Protein AF-A0A318N9T3-F1 (afdb_monomer_lite)

Secondary structure (DSSP, 8-state):
-EEEEEEEEPB-TTSPBPSS-EEEEEE--SSEEES-SEEE-BTTEEEEEEEESS-S---EEEEE----

pLDDT: mean 86.64, std 9.26, range [37.78, 93.1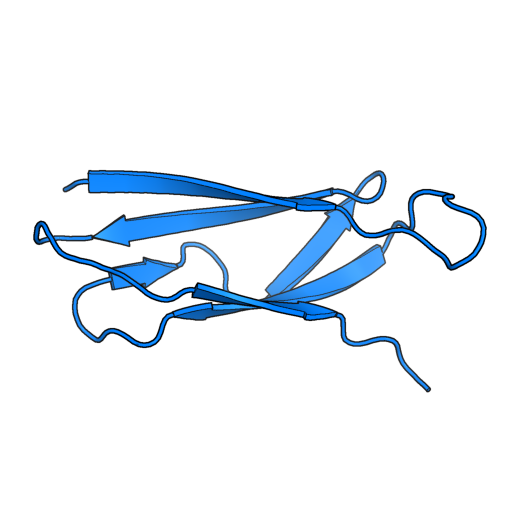9]

InterPro domains:
  IPR003344 Big-1 (bacterial Ig-like domain 1) domain [PF02369] (2-67)
  IPR003344 Big-1 (bacterial Ig-like domain 1) domain [PS51127] (1-68)
  IPR003344 Big-1 (bacterial Ig-like domain 1) domain [SM00634] (1-66)
  IPR008964 Invasin/intimin cell-adhesion fragments [SSF49373] (2-67)
  IPR013783 Immunoglobulin-like fold [G3DSA:2.60.40.10] (1-68)
  IPR051715 Intimin/Invasin domain-containing protein [PTHR39576] (1-68)

Structure (mmCIF, N/CA/C/O backbone):
data_AF-A0A318N9T3-F1
#
_entry.id   AF-A0A318N9T3-F1
#
loop_
_atom_site.group_PDB
_atom_site.id
_atom_site.type_symbol
_atom_site.label_atom_id
_atom_site.label_alt_id
_atom_site.label_comp_id
_atom_site.label_asym_id
_atom_site.label_entity_id
_atom_site.label_seq_id
_atom_site.pdbx_PDB_ins_code
_atom_site.Cartn_x
_atom_site.Cartn_y
_atom_site.Cartn_z
_atom_site.occupancy
_atom_site.B_iso_or_equiv
_atom_site.auth_seq_id
_atom_site.auth_comp_id
_atom_site.auth_asym_id
_atom_site.auth_atom_id
_atom_site.pdbx_PDB_model_num
ATOM 1 N N . ASN A 1 1 ? 6.034 8.789 -17.913 1.00 68.69 1 ASN A N 1
ATOM 2 C CA . ASN A 1 1 ? 5.820 8.360 -16.519 1.00 68.69 1 ASN A CA 1
ATOM 3 C C . ASN A 1 1 ? 4.347 8.425 -16.243 1.00 68.69 1 ASN A C 1
ATOM 5 O O . ASN A 1 1 ? 3.784 9.509 -16.324 1.00 68.69 1 ASN A O 1
ATOM 9 N N . ASP A 1 2 ? 3.749 7.266 -16.013 1.00 82.94 2 ASP A N 1
ATOM 10 C CA . ASP A 1 2 ? 2.370 7.163 -15.553 1.00 82.94 2 ASP A CA 1
ATOM 11 C C . ASP A 1 2 ? 2.372 7.125 -14.022 1.00 82.94 2 ASP A C 1
ATOM 13 O O . ASP A 1 2 ? 3.311 6.597 -13.417 1.00 82.94 2 ASP A O 1
ATOM 17 N N . SER A 1 3 ? 1.373 7.738 -13.397 1.00 86.50 3 SER A N 1
ATOM 18 C CA . SER A 1 3 ? 1.266 7.806 -11.943 1.00 86.50 3 SER A CA 1
ATOM 19 C C . SER A 1 3 ? -0.166 7.541 -11.526 1.00 86.50 3 SER A C 1
ATOM 21 O O . SER A 1 3 ? -1.075 8.279 -11.899 1.00 86.50 3 SER A O 1
ATOM 23 N N . VAL A 1 4 ? -0.346 6.536 -10.678 1.00 88.56 4 VAL A N 1
ATOM 24 C CA . VAL A 1 4 ? -1.641 6.137 -10.135 1.00 88.56 4 VAL A CA 1
ATOM 25 C C . VAL A 1 4 ? -1.631 6.345 -8.629 1.00 88.56 4 VAL A C 1
ATOM 27 O O . VAL A 1 4 ? -0.744 5.856 -7.931 1.00 88.56 4 VAL A O 1
ATOM 30 N N . THR A 1 5 ? -2.634 7.051 -8.113 1.00 91.06 5 THR A N 1
ATOM 31 C CA . THR A 1 5 ? -2.853 7.173 -6.669 1.00 91.06 5 THR A CA 1
ATOM 32 C C . THR A 1 5 ? -3.819 6.094 -6.214 1.00 91.06 5 THR A C 1
ATOM 34 O O . THR A 1 5 ? -4.913 5.945 -6.754 1.00 91.06 5 THR A O 1
ATOM 37 N N . MET A 1 6 ? -3.403 5.347 -5.204 1.00 90.56 6 MET A N 1
ATOM 38 C CA . MET A 1 6 ? -4.160 4.286 -4.571 1.00 90.56 6 MET A CA 1
ATOM 39 C C . MET A 1 6 ? -4.571 4.706 -3.168 1.00 90.56 6 MET A C 1
ATOM 41 O O . MET A 1 6 ? -3.792 5.318 -2.435 1.00 90.56 6 MET A O 1
ATOM 45 N N . THR A 1 7 ? -5.777 4.305 -2.783 1.00 91.19 7 THR A N 1
ATOM 46 C CA . THR A 1 7 ? -6.352 4.609 -1.476 1.00 91.19 7 THR A CA 1
ATOM 47 C C . THR A 1 7 ? -6.852 3.315 -0.851 1.00 91.19 7 THR A C 1
ATOM 49 O O . THR A 1 7 ? -7.726 2.654 -1.408 1.00 91.19 7 THR A O 1
ATOM 52 N N . ALA A 1 8 ? -6.295 2.947 0.299 1.00 89.81 8 ALA A N 1
ATOM 53 C CA . ALA A 1 8 ? -6.764 1.843 1.120 1.00 89.81 8 ALA A CA 1
ATOM 54 C C . ALA A 1 8 ? -7.605 2.397 2.272 1.00 89.81 8 ALA A C 1
ATOM 56 O O . ALA A 1 8 ? -7.166 3.294 2.993 1.00 89.81 8 ALA A O 1
ATOM 57 N N . THR A 1 9 ? -8.813 1.862 2.448 1.00 91.44 9 THR A N 1
ATOM 58 C CA . THR A 1 9 ? -9.684 2.224 3.569 1.00 91.44 9 THR A CA 1
ATOM 59 C C . THR A 1 9 ? -9.638 1.137 4.635 1.00 91.44 9 THR A C 1
ATOM 61 O O . THR A 1 9 ? -10.029 0.001 4.377 1.00 91.44 9 THR A O 1
ATOM 64 N N . VAL A 1 10 ? -9.186 1.490 5.834 1.00 90.69 10 VAL A N 1
ATOM 65 C CA . VAL A 1 10 ? -9.106 0.605 6.995 1.00 90.69 10 VAL A CA 1
ATOM 66 C C . VAL A 1 10 ? -10.358 0.772 7.849 1.00 90.69 10 VAL A C 1
ATOM 68 O O . VAL A 1 10 ? -10.665 1.870 8.319 1.00 90.69 10 VAL A O 1
ATOM 71 N N . ARG A 1 11 ? -11.080 -0.332 8.052 1.00 90.00 11 ARG A N 1
ATOM 72 C CA . ARG A 1 11 ? -12.295 -0.391 8.871 1.00 90.00 11 ARG A CA 1
ATOM 73 C C . ARG A 1 11 ? -12.225 -1.559 9.844 1.00 90.00 11 ARG A C 1
ATOM 75 O O . ARG A 1 11 ? -11.682 -2.607 9.502 1.00 90.00 11 ARG A O 1
ATOM 82 N N . ASP A 1 12 ? -12.800 -1.386 11.027 1.00 87.69 12 ASP A N 1
ATOM 83 C CA . ASP A 1 12 ? -13.037 -2.486 11.958 1.00 87.69 12 ASP A CA 1
ATOM 84 C C . ASP A 1 12 ? -14.206 -3.382 11.490 1.00 87.69 12 ASP A C 1
ATOM 86 O O . ASP A 1 12 ? -14.930 -3.068 10.539 1.00 87.69 12 ASP A O 1
ATOM 90 N N . ALA A 1 13 ? -14.434 -4.498 12.190 1.00 85.75 13 ALA A N 1
ATOM 91 C CA . ALA A 1 13 ? -15.539 -5.418 11.901 1.00 85.75 13 ALA A CA 1
ATOM 92 C C . ALA A 1 13 ? -16.944 -4.802 12.094 1.00 85.75 13 ALA A C 1
ATOM 94 O O . ALA A 1 13 ? -17.931 -5.357 11.619 1.00 85.75 13 ALA A O 1
ATOM 95 N N . LYS A 1 14 ? -17.045 -3.667 12.796 1.00 87.50 14 LYS A N 1
ATOM 96 C CA . LYS A 1 14 ? -18.276 -2.893 13.009 1.00 87.50 14 LYS A CA 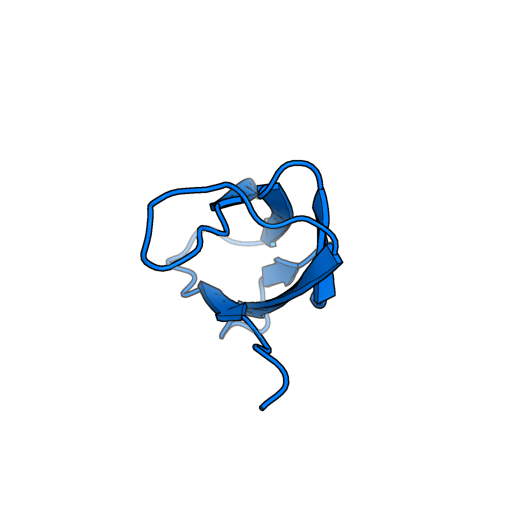1
ATOM 97 C C . LYS A 1 14 ? -18.456 -1.784 11.958 1.00 87.50 14 LYS A C 1
ATOM 99 O O . LYS A 1 14 ? -19.494 -1.129 11.955 1.00 87.50 14 LYS A O 1
ATOM 104 N N . GLY A 1 15 ? -17.486 -1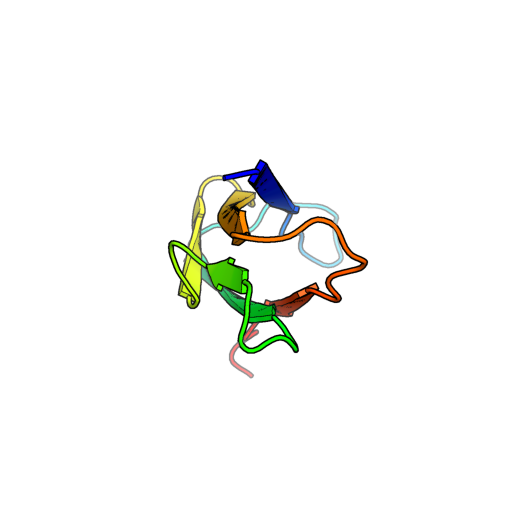.588 11.061 1.00 87.50 15 GLY A N 1
ATOM 105 C CA . GLY A 1 15 ? -17.489 -0.573 10.010 1.00 87.50 15 GLY A CA 1
ATOM 106 C C . GLY A 1 15 ? -16.878 0.779 10.399 1.00 87.50 15 GLY A C 1
ATOM 107 O O . GLY A 1 15 ? -16.902 1.690 9.564 1.00 87.50 15 GLY A O 1
ATOM 108 N N . ASN A 1 16 ? -16.318 0.922 11.607 1.00 89.81 16 ASN A N 1
ATOM 109 C CA . ASN A 1 16 ? -15.669 2.159 12.048 1.00 89.81 16 ASN A CA 1
ATOM 110 C C . ASN A 1 16 ? -14.304 2.318 11.384 1.00 89.81 16 ASN A C 1
ATOM 112 O O . ASN A 1 16 ? -13.560 1.350 11.241 1.00 89.81 16 ASN A O 1
ATOM 116 N N . LEU A 1 17 ? -13.966 3.547 11.005 1.00 90.75 17 LEU A N 1
ATOM 117 C CA . LEU A 1 17 ? -12.660 3.879 10.445 1.00 90.75 17 LEU A CA 1
ATOM 118 C C . LEU A 1 17 ? -11.595 3.789 11.539 1.00 90.75 17 LEU A C 1
ATOM 120 O O . LEU A 1 17 ? -11.765 4.359 12.614 1.00 90.75 17 LEU A O 1
ATOM 124 N N . LEU A 1 18 ? -10.510 3.066 11.258 1.00 89.12 18 LEU A N 1
ATOM 125 C CA . LEU A 1 18 ? -9.399 2.916 12.196 1.00 89.12 18 LEU A CA 1
ATOM 126 C C . LEU A 1 18 ? -8.236 3.807 11.781 1.00 89.12 18 LEU A C 1
ATOM 128 O O . LEU A 1 18 ? -7.687 3.665 10.689 1.00 89.12 18 LEU A O 1
ATOM 132 N N . ASN A 1 19 ? -7.851 4.712 12.667 1.00 89.94 19 ASN A N 1
ATOM 133 C CA . ASN A 1 19 ? -6.632 5.499 12.553 1.00 89.94 19 ASN A CA 1
ATOM 134 C C . ASN A 1 19 ? -5.432 4.750 13.149 1.00 89.94 19 ASN A C 1
ATOM 136 O O . ASN A 1 19 ? -5.595 3.881 14.001 1.00 89.94 19 ASN A O 1
ATOM 140 N N . ASP A 1 20 ? -4.237 5.145 12.719 1.00 88.88 20 ASP A N 1
ATOM 141 C CA . ASP A 1 20 ? -2.951 4.622 13.191 1.00 88.88 20 ASP A CA 1
ATOM 142 C C . ASP A 1 20 ? -2.751 3.116 12.930 1.00 88.88 20 ASP A C 1
ATOM 144 O O . ASP A 1 20 ? -2.004 2.432 13.623 1.00 88.88 20 ASP A O 1
ATOM 148 N N . VAL A 1 21 ? -3.421 2.582 11.902 1.00 90.38 21 VAL A N 1
ATOM 149 C CA . VAL A 1 21 ? -3.203 1.208 11.438 1.00 90.38 21 VAL A CA 1
ATOM 150 C C . VAL A 1 21 ? -2.187 1.228 10.312 1.00 90.38 21 VAL A C 1
ATOM 152 O O . VAL A 1 21 ? -2.402 1.854 9.273 1.00 90.38 21 VAL A O 1
ATOM 155 N N . MET A 1 22 ? -1.096 0.497 10.503 1.00 91.88 22 MET A N 1
ATOM 156 C CA . MET A 1 22 ? -0.050 0.371 9.502 1.00 91.88 22 MET A CA 1
ATOM 157 C C . MET A 1 22 ? -0.540 -0.456 8.306 1.00 91.88 22 MET A C 1
ATOM 159 O O . MET A 1 22 ? -0.848 -1.647 8.425 1.00 91.88 22 MET A O 1
ATOM 163 N N . VAL A 1 23 ? -0.582 0.188 7.141 1.00 92.19 23 VAL A N 1
ATOM 164 C CA . VAL A 1 23 ? -0.881 -0.422 5.845 1.00 92.19 23 VAL A CA 1
ATOM 165 C C . VAL A 1 23 ? 0.411 -0.572 5.056 1.00 92.19 23 VAL A C 1
ATOM 167 O O . VAL A 1 23 ? 1.091 0.412 4.764 1.00 92.19 23 VAL A O 1
ATOM 170 N N . THR A 1 24 ? 0.732 -1.799 4.671 1.00 93.19 24 THR A N 1
ATOM 171 C CA . THR A 1 24 ? 1.879 -2.120 3.828 1.00 93.19 24 THR A CA 1
ATOM 172 C C . THR A 1 24 ? 1.427 -2.318 2.385 1.00 93.19 24 THR A C 1
ATOM 174 O O . THR A 1 24 ? 0.583 -3.167 2.101 1.00 93.19 24 THR A O 1
ATOM 177 N N . PHE A 1 25 ? 1.998 -1.545 1.466 1.00 91.81 25 PHE A N 1
ATOM 178 C CA . PHE A 1 25 ? 1.806 -1.656 0.027 1.00 91.81 25 PHE A CA 1
ATOM 179 C C . PHE A 1 25 ? 3.015 -2.336 -0.620 1.00 91.81 25 PHE A C 1
ATOM 181 O O . PHE A 1 25 ? 4.162 -1.933 -0.425 1.00 91.81 25 PHE A O 1
ATOM 188 N N . ASN A 1 26 ? 2.753 -3.323 -1.472 1.00 91.38 26 ASN A N 1
ATOM 189 C CA . ASN A 1 26 ? 3.767 -4.024 -2.251 1.00 91.38 26 ASN A CA 1
ATOM 190 C C . ASN A 1 26 ? 3.358 -4.075 -3.716 1.00 91.38 26 ASN A C 1
ATOM 192 O O . ASN A 1 26 ? 2.244 -4.477 -4.037 1.00 91.38 26 ASN A O 1
ATOM 196 N N . VAL A 1 27 ? 4.280 -3.743 -4.616 1.00 89.94 27 VAL A N 1
ATOM 197 C CA . VAL A 1 27 ? 4.101 -3.932 -6.057 1.00 89.94 27 VAL A CA 1
ATOM 198 C C . VAL A 1 27 ? 5.002 -5.062 -6.540 1.00 89.94 27 VAL A C 1
ATOM 200 O O . VAL A 1 27 ? 6.186 -5.102 -6.215 1.00 89.94 27 VAL A O 1
ATOM 203 N N . ASN A 1 28 ? 4.452 -5.999 -7.314 1.00 85.19 28 ASN A N 1
ATOM 204 C CA . ASN A 1 28 ? 5.241 -7.070 -7.924 1.00 85.19 28 ASN A CA 1
ATOM 205 C C . ASN A 1 28 ? 5.734 -6.635 -9.314 1.00 85.19 28 ASN A C 1
ATOM 207 O O . ASN A 1 28 ? 5.254 -7.114 -10.335 1.00 85.19 28 ASN A O 1
ATOM 211 N N . SER A 1 29 ? 6.629 -5.646 -9.353 1.00 82.50 29 SER A N 1
ATOM 212 C CA . SER A 1 29 ? 7.220 -5.147 -10.598 1.00 82.50 29 SER A CA 1
ATOM 213 C C . SER A 1 29 ? 8.530 -4.416 -10.332 1.00 82.50 29 SER A C 1
ATOM 215 O O . SER A 1 29 ? 8.622 -3.641 -9.385 1.00 82.50 29 SER A O 1
ATOM 217 N N . ALA A 1 30 ? 9.528 -4.635 -11.190 1.00 81.44 30 ALA A N 1
ATOM 218 C CA . ALA A 1 30 ? 10.793 -3.898 -11.161 1.00 81.44 30 ALA A CA 1
ATOM 219 C C . ALA A 1 30 ? 10.709 -2.535 -11.876 1.00 81.44 30 ALA A C 1
ATOM 221 O O . ALA A 1 30 ? 11.574 -1.683 -11.691 1.00 81.44 30 ALA A O 1
ATOM 222 N N . GLU A 1 31 ? 9.677 -2.327 -12.701 1.00 85.81 31 GLU A N 1
ATOM 223 C CA . GLU A 1 31 ? 9.505 -1.123 -13.530 1.00 85.81 31 GLU A CA 1
ATOM 224 C C . GLU A 1 31 ? 8.538 -0.101 -12.915 1.00 85.81 31 GLU A C 1
ATOM 226 O O . GLU A 1 31 ? 8.363 0.994 -13.455 1.00 85.81 31 GLU A O 1
ATOM 231 N N . ALA A 1 32 ? 7.923 -0.454 -11.783 1.00 88.44 32 ALA A N 1
ATOM 232 C CA . ALA A 1 32 ? 7.021 0.403 -11.035 1.00 88.44 32 ALA A CA 1
ATOM 233 C C . ALA A 1 32 ? 7.557 0.631 -9.618 1.00 88.44 32 ALA A C 1
ATOM 235 O O . ALA A 1 32 ? 8.103 -0.270 -8.984 1.00 88.44 32 ALA A O 1
ATOM 236 N N . LYS A 1 33 ? 7.393 1.853 -9.116 1.00 90.06 33 LYS A N 1
ATOM 237 C CA . LYS A 1 33 ? 7.886 2.281 -7.809 1.00 90.06 33 LYS A CA 1
ATOM 238 C C . LYS A 1 33 ? 6.749 2.883 -7.001 1.00 90.06 33 LYS A C 1
ATOM 240 O O . LYS A 1 33 ? 6.016 3.733 -7.497 1.00 90.06 33 LYS A O 1
ATOM 245 N N . LEU A 1 34 ? 6.629 2.460 -5.748 1.00 91.25 34 LEU A N 1
ATOM 246 C CA . LEU A 1 34 ? 5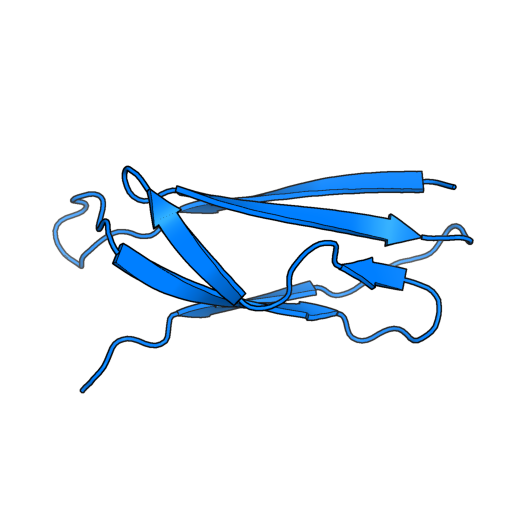.730 3.080 -4.782 1.00 91.25 34 LEU A CA 1
ATOM 247 C C . LEU A 1 34 ? 6.423 4.286 -4.136 1.00 91.25 34 LEU A C 1
ATOM 249 O O . LEU A 1 34 ? 7.603 4.211 -3.790 1.00 91.25 34 LEU A O 1
ATOM 253 N N . SER A 1 35 ? 5.691 5.384 -3.947 1.00 91.88 35 SER A N 1
ATOM 254 C CA . SER A 1 35 ? 6.168 6.542 -3.177 1.00 91.88 35 SER A CA 1
ATOM 255 C C . SER A 1 35 ? 6.383 6.198 -1.705 1.00 91.88 35 SER A C 1
ATOM 257 O O . SER A 1 35 ? 7.249 6.780 -1.060 1.00 91.88 35 SER A O 1
ATOM 259 N N . GLN A 1 36 ? 5.606 5.245 -1.190 1.00 91.06 36 GLN A N 1
ATOM 260 C CA . GLN A 1 36 ? 5.687 4.734 0.171 1.00 91.06 36 GLN A CA 1
ATOM 261 C C . GLN A 1 36 ? 5.169 3.297 0.218 1.00 91.06 36 GLN A C 1
ATOM 263 O O . GLN A 1 36 ? 4.164 2.971 -0.417 1.00 91.06 36 GLN A O 1
ATOM 268 N N . THR A 1 37 ? 5.884 2.438 0.939 1.00 90.25 37 THR A N 1
ATOM 269 C CA . THR A 1 37 ? 5.535 1.025 1.138 1.00 90.25 37 THR A CA 1
ATOM 270 C C . THR A 1 37 ? 4.799 0.794 2.444 1.00 90.25 37 THR A C 1
ATOM 272 O O . THR A 1 37 ? 4.134 -0.220 2.572 1.00 90.25 37 THR A O 1
ATOM 275 N N . GLU A 1 38 ? 4.899 1.704 3.408 1.00 92.12 38 GLU A N 1
ATOM 276 C CA . GLU A 1 38 ? 4.271 1.593 4.723 1.00 92.12 38 GLU A CA 1
ATOM 277 C C . GLU A 1 38 ? 3.634 2.936 5.060 1.00 92.12 38 GLU A C 1
ATOM 279 O O . GLU A 1 38 ? 4.291 3.975 5.000 1.00 92.12 38 GLU A O 1
ATOM 284 N N . VAL A 1 39 ? 2.335 2.921 5.349 1.00 92.25 39 VAL A N 1
ATOM 285 C CA . VAL A 1 39 ? 1.531 4.124 5.570 1.00 92.25 39 VAL A CA 1
ATOM 286 C C . VAL A 1 39 ? 0.565 3.859 6.704 1.00 92.25 39 VAL A C 1
ATOM 288 O O . VAL A 1 39 ? -0.245 2.939 6.625 1.00 92.25 39 VAL A O 1
ATOM 291 N N . ASN A 1 40 ? 0.618 4.683 7.744 1.00 91.06 40 ASN A N 1
ATOM 292 C CA . ASN A 1 40 ? -0.395 4.644 8.788 1.00 91.06 40 ASN A CA 1
ATOM 293 C C . ASN A 1 40 ? -1.689 5.268 8.269 1.00 91.06 40 ASN A C 1
ATOM 295 O O . ASN A 1 40 ? -1.673 6.341 7.661 1.00 91.06 40 ASN A O 1
ATOM 299 N N . SER A 1 41 ? -2.812 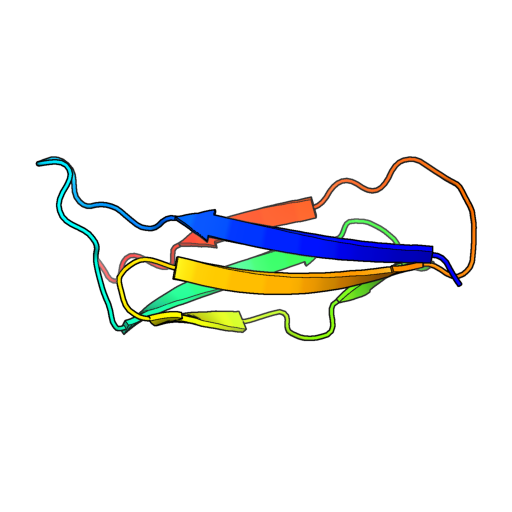4.595 8.502 1.00 90.12 41 SER A N 1
ATOM 300 C CA . SER A 1 41 ? -4.119 5.138 8.166 1.00 90.12 41 SER A CA 1
ATOM 301 C C . SER A 1 41 ? -4.414 6.390 8.996 1.00 90.12 41 SER A C 1
ATOM 303 O O . SER A 1 41 ? -4.275 6.404 10.218 1.00 90.12 41 SER A O 1
ATOM 305 N N . HIS A 1 42 ? -4.879 7.446 8.340 1.00 90.25 42 HIS A N 1
ATOM 306 C CA . HIS A 1 42 ? -5.430 8.632 8.988 1.00 90.25 42 HIS A CA 1
ATOM 307 C C . HIS A 1 42 ? -6.903 8.729 8.605 1.00 90.25 42 HIS A C 1
ATOM 309 O O . HIS A 1 42 ? -7.228 8.584 7.429 1.00 90.25 42 HIS A O 1
ATOM 315 N N . ASP A 1 43 ? -7.802 8.859 9.581 1.00 89.12 43 ASP A N 1
ATOM 316 C CA . ASP A 1 43 ? -9.254 8.729 9.364 1.00 89.12 43 ASP A CA 1
ATOM 317 C C . ASP A 1 43 ? -9.650 7.435 8.628 1.00 89.12 43 ASP A C 1
ATOM 319 O O . ASP A 1 43 ? -10.540 7.411 7.779 1.00 89.12 43 ASP A O 1
ATOM 323 N N . GLY A 1 44 ? -8.950 6.328 8.907 1.00 89.00 44 GLY A N 1
ATOM 324 C CA . GLY A 1 44 ? -9.161 5.067 8.196 1.00 89.00 44 GLY A CA 1
ATOM 325 C C . GLY A 1 44 ? -8.738 5.099 6.735 1.00 89.00 44 GLY A C 1
ATOM 326 O O . GLY A 1 44 ? -9.150 4.225 5.985 1.00 89.00 44 GLY A O 1
ATOM 327 N N . ILE A 1 45 ? -7.927 6.065 6.307 1.00 92.19 45 ILE A N 1
ATOM 328 C CA . ILE A 1 45 ? -7.448 6.180 4.933 1.00 92.19 45 ILE A CA 1
ATOM 329 C C . ILE A 1 45 ? -5.920 6.134 4.910 1.00 92.19 45 ILE A C 1
ATOM 331 O O . ILE A 1 45 ? -5.247 6.957 5.522 1.00 92.19 45 ILE A O 1
ATOM 335 N N . ALA A 1 46 ? -5.367 5.189 4.155 1.00 92.69 46 ALA A N 1
ATOM 336 C CA . ALA A 1 46 ? -3.957 5.145 3.791 1.00 92.69 46 ALA A CA 1
ATOM 337 C C . ALA A 1 46 ? -3.827 5.374 2.282 1.00 92.69 46 ALA A C 1
ATOM 339 O O . ALA A 1 46 ? -4.509 4.728 1.487 1.00 92.69 46 ALA A O 1
ATOM 340 N N . THR A 1 47 ? -2.967 6.300 1.873 1.00 93.19 47 THR A N 1
ATOM 341 C CA . THR A 1 47 ? -2.758 6.635 0.457 1.00 93.19 47 THR A CA 1
ATOM 342 C C . THR A 1 47 ? -1.375 6.196 0.012 1.00 93.19 47 THR A C 1
ATOM 344 O O . THR A 1 47 ? -0.436 6.248 0.791 1.00 93.19 47 THR A O 1
ATOM 347 N N . ALA A 1 48 ? -1.211 5.767 -1.233 1.00 93.12 48 ALA A N 1
ATOM 348 C CA . ALA A 1 48 ? 0.095 5.488 -1.819 1.00 93.12 48 ALA A CA 1
ATOM 349 C C . ALA A 1 48 ? 0.060 5.806 -3.311 1.00 93.12 48 ALA A C 1
ATOM 351 O O . ALA A 1 48 ? -0.953 5.597 -3.970 1.00 93.12 48 ALA A O 1
ATOM 352 N N . THR A 1 49 ? 1.162 6.299 -3.861 1.00 92.62 49 THR A N 1
ATOM 353 C CA . THR A 1 49 ? 1.261 6.574 -5.298 1.00 92.62 49 THR A CA 1
ATOM 354 C C . THR A 1 49 ? 2.194 5.561 -5.938 1.00 92.62 49 THR A C 1
ATOM 356 O O . THR A 1 49 ? 3.314 5.369 -5.469 1.00 92.62 49 THR A O 1
ATOM 359 N N . LEU A 1 50 ? 1.740 4.917 -7.008 1.00 91.00 50 LEU A N 1
ATOM 360 C CA . LEU A 1 50 ? 2.548 4.060 -7.860 1.00 91.00 50 LEU A CA 1
ATOM 361 C C . LEU A 1 50 ? 2.962 4.856 -9.097 1.00 91.00 50 LEU A C 1
ATOM 363 O O . LEU A 1 50 ? 2.108 5.315 -9.847 1.00 91.00 50 LEU A O 1
ATOM 367 N N . THR A 1 51 ? 4.263 4.998 -9.324 1.00 91.00 51 THR A N 1
ATOM 368 C CA . THR A 1 51 ? 4.809 5.578 -10.556 1.00 91.00 51 THR A CA 1
ATOM 369 C C . THR A 1 51 ? 5.410 4.478 -11.415 1.00 91.00 51 THR A C 1
ATOM 371 O O . THR A 1 51 ? 6.228 3.699 -10.925 1.00 91.00 51 THR A O 1
ATOM 374 N N . SER A 1 52 ? 5.053 4.437 -12.697 1.00 88.62 52 SER A N 1
ATOM 375 C CA . SER A 1 52 ? 5.644 3.522 -13.673 1.00 88.62 52 SER A CA 1
ATOM 376 C C . SER A 1 52 ? 6.315 4.264 -14.830 1.00 88.62 52 SER A C 1
ATOM 378 O O . SER A 1 52 ? 5.859 5.318 -15.289 1.00 88.62 52 SER A O 1
ATOM 380 N N . LEU A 1 53 ? 7.415 3.688 -15.321 1.00 81.19 53 LEU A N 1
ATOM 381 C CA . LEU A 1 53 ? 8.125 4.156 -16.514 1.00 81.19 53 LEU A CA 1
ATOM 382 C C . LEU A 1 53 ? 7.569 3.548 -17.812 1.00 81.19 53 LEU A C 1
ATOM 384 O O . LEU A 1 53 ? 7.803 4.107 -18.884 1.00 81.19 53 LEU A O 1
ATOM 388 N N . LYS A 1 54 ? 6.823 2.440 -17.727 1.00 81.25 54 LYS A N 1
ATOM 389 C CA . LYS A 1 54 ? 6.207 1.757 -18.872 1.00 81.25 54 LYS A CA 1
ATOM 390 C C . LYS A 1 54 ? 4.718 1.518 -18.657 1.00 81.25 54 LYS A C 1
ATOM 392 O O . LYS A 1 54 ? 4.231 1.444 -17.534 1.00 81.25 54 LYS A O 1
ATOM 397 N N . ASN A 1 55 ? 3.996 1.390 -19.760 1.00 76.00 55 ASN A N 1
ATOM 398 C CA . ASN A 1 55 ? 2.625 0.905 -19.753 1.00 76.00 55 ASN A CA 1
ATOM 399 C C . ASN A 1 55 ? 2.616 -0.618 -19.551 1.00 76.00 55 ASN A C 1
ATOM 401 O O . ASN A 1 55 ? 3.356 -1.341 -20.216 1.00 76.00 55 ASN A O 1
ATOM 405 N N . GLY A 1 56 ? 1.767 -1.095 -18.648 1.00 79.50 56 G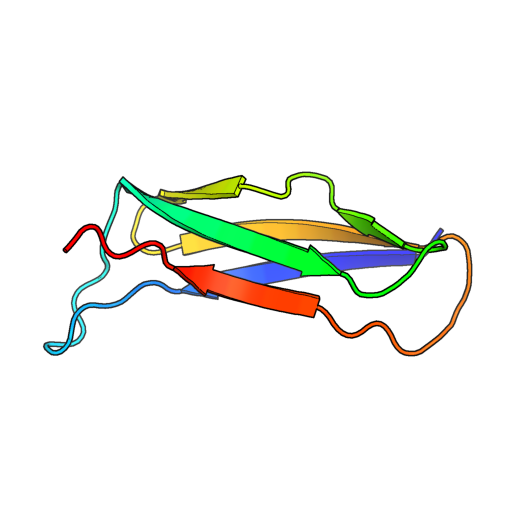LY A N 1
ATOM 406 C CA . GLY A 1 56 ? 1.619 -2.512 -18.342 1.00 79.50 56 GLY A CA 1
ATOM 407 C C . GLY A 1 56 ? 0.712 -2.729 -17.138 1.00 79.50 56 GLY A C 1
ATOM 408 O O . GLY A 1 56 ? 0.343 -1.778 -16.448 1.00 79.50 56 GLY A O 1
ATOM 409 N N . ASP A 1 57 ? 0.359 -3.986 -16.892 1.00 82.94 57 ASP A N 1
ATOM 410 C CA . ASP A 1 57 ? -0.422 -4.382 -15.726 1.00 82.94 57 ASP A CA 1
ATOM 411 C C . ASP A 1 57 ? 0.485 -4.534 -14.501 1.00 82.94 57 ASP A C 1
ATOM 413 O O . ASP A 1 57 ? 1.411 -5.349 -14.480 1.00 82.94 57 ASP A O 1
ATOM 417 N N . TYR A 1 58 ? 0.199 -3.764 -13.452 1.00 87.06 58 TYR A N 1
ATOM 418 C CA . TYR A 1 58 ? 0.935 -3.813 -12.193 1.00 87.06 58 TYR A CA 1
ATOM 419 C C . TYR A 1 58 ? 0.038 -4.331 -11.079 1.00 87.06 58 TYR A C 1
ATOM 421 O O . TYR A 1 58 ? -0.969 -3.715 -10.730 1.00 87.06 58 TYR A O 1
ATOM 429 N N . ARG A 1 59 ? 0.424 -5.458 -10.475 1.00 86.94 59 ARG A N 1
ATOM 430 C CA . ARG A 1 59 ? -0.286 -5.987 -9.311 1.00 86.94 59 ARG A CA 1
ATOM 431 C C . ARG A 1 59 ? 0.266 -5.362 -8.037 1.00 86.94 59 ARG A C 1
ATOM 433 O O . ARG A 1 59 ? 1.403 -5.643 -7.649 1.00 86.94 59 ARG A O 1
ATOM 440 N N . VAL A 1 60 ? -0.561 -4.549 -7.386 1.00 88.31 60 VAL A N 1
ATOM 441 C CA . VAL A 1 60 ? -0.277 -3.978 -6.067 1.00 88.31 60 VAL A CA 1
ATOM 442 C C . VAL A 1 60 ? -1.107 -4.704 -5.013 1.00 88.31 60 VAL A C 1
ATOM 444 O O . VAL A 1 60 ? -2.298 -4.937 -5.198 1.00 88.31 60 VAL A O 1
ATOM 447 N N . THR A 1 61 ? -0.465 -5.091 -3.918 1.00 89.50 61 THR A N 1
ATOM 448 C CA . THR A 1 61 ? -1.082 -5.736 -2.755 1.00 89.50 61 THR A CA 1
ATOM 449 C C . THR A 1 61 ? -1.013 -4.768 -1.585 1.00 89.50 61 THR A C 1
ATOM 451 O O . THR A 1 61 ? 0.045 -4.192 -1.347 1.00 89.50 61 THR A O 1
ATOM 454 N N . ALA A 1 62 ? -2.125 -4.585 -0.877 1.00 89.69 62 ALA A N 1
ATOM 455 C CA . ALA A 1 62 ? -2.182 -3.814 0.357 1.00 89.69 62 ALA A CA 1
ATOM 456 C C . ALA A 1 62 ? -2.545 -4.755 1.508 1.00 89.69 62 ALA A C 1
ATOM 458 O O . ALA A 1 62 ? -3.536 -5.480 1.418 1.00 89.69 62 ALA A O 1
ATOM 459 N N . SER A 1 63 ? -1.751 -4.733 2.571 1.00 89.81 63 SER A N 1
ATOM 460 C CA . SER A 1 63 ? -1.929 -5.571 3.755 1.00 89.81 63 SER A CA 1
ATOM 461 C C . SER A 1 63 ? -1.956 -4.692 4.995 1.00 89.81 63 SER A C 1
ATOM 463 O O . SER A 1 63 ? -1.138 -3.789 5.127 1.00 89.81 63 SER A O 1
ATOM 465 N N . VAL A 1 64 ? -2.880 -4.955 5.914 1.00 88.06 64 VAL A N 1
ATOM 466 C CA . VAL A 1 64 ? -2.900 -4.295 7.223 1.00 88.06 64 VAL A CA 1
ATOM 467 C C . VAL A 1 64 ? -2.144 -5.161 8.220 1.00 88.06 64 VAL A C 1
ATOM 469 O O . VAL A 1 64 ? -2.429 -6.352 8.343 1.00 88.06 64 VAL A O 1
ATOM 472 N N . SER A 1 65 ? -1.181 -4.581 8.933 1.00 76.00 65 SER A N 1
ATOM 473 C CA . SER A 1 65 ? -0.601 -5.239 10.102 1.00 76.00 65 SER A CA 1
ATOM 474 C C . SER A 1 65 ? -1.525 -4.961 11.282 1.00 76.00 65 SER A C 1
ATOM 476 O O . SER A 1 65 ? -1.332 -4.010 12.037 1.00 76.00 65 SER A O 1
ATOM 478 N N . SER A 1 66 ? -2.603 -5.736 11.409 1.00 59.50 66 SER A N 1
ATOM 479 C CA . SER A 1 66 ? -3.336 -5.769 12.671 1.00 59.50 66 SER A CA 1
ATOM 480 C C . SER A 1 66 ? -2.445 -6.495 13.671 1.00 59.50 66 SER A C 1
ATOM 482 O O . SER A 1 66 ? -2.353 -7.726 13.637 1.00 59.50 66 SER A O 1
ATOM 484 N N . GLY A 1 67 ? -1.739 -5.725 14.503 1.00 52.81 67 GLY A N 1
ATOM 485 C CA . GLY A 1 67 ? -1.060 -6.252 15.681 1.00 52.81 67 GLY A CA 1
ATOM 486 C C . GLY A 1 67 ? -2.019 -7.174 16.430 1.00 52.81 67 GLY A C 1
ATOM 487 O O . GLY A 1 67 ? -3.177 -6.818 16.647 1.00 52.81 67 GLY A O 1
ATOM 488 N N . SER A 1 68 ? -1.551 -8.394 16.676 1.00 37.78 68 SER A N 1
ATOM 489 C CA . SER A 1 68 ? -2.292 -9.461 17.352 1.00 37.78 68 SER A CA 1
ATOM 490 C C . SER A 1 68 ? -2.675 -9.080 18.777 1.00 37.78 68 SER A C 1
ATOM 492 O O . SER A 1 68 ? -1.887 -8.344 19.413 1.00 37.78 68 SER A O 1
#

Radius of gyration: 12.96 Å; chains: 1; bounding box: 29×18×37 Å

Organism: NCBI:txid2116518

Sequence (68 aa):
NDSVTMTATVRDAKGNLLNDVMVTFNVNSAEAKLSQTEVNSHDGIATATLTSLKNGDYRVTASVSSGS

Foldseek 3Di:
DDKDKDKAFAADPVGAQDFQWWKAKDKPDPQKDKPDGIATDDSRIGMIMIDGPDDDDIDMDIDTPPPD